Protein AF-A0A543AJY5-F1 (afdb_monomer)

Organism: NCBI:txid1027633

Radius of gyration: 15.19 Å; Cα contacts (8 Å, |Δi|>4): 9; chains: 1; bounding box: 34×20×43 Å

Solvent-accessible surface area (backbone atoms only — not comparable to full-atom values): 3316 Å² total; per-residue (Å²): 129,82,62,77,82,52,49,64,58,56,52,49,57,61,61,73,57,35,84,79,47,55,76,68,55,31,52,52,49,52,54,50,52,51,49,54,52,50,50,61,75,64,45,78,75,85,74,70,79,82,72,134

pLDDT: mean 79.52, std 15.82, range [45.16, 95.81]

Foldseek 3Di:
DPDPVCLVVVLCVLLVCLVVDDPVSSVVSVVVNVVVVVCVVPVPPPPPPPDD

Structure (mmCIF, N/CA/C/O backbone):
data_AF-A0A543AJY5-F1
#
_entry.id   AF-A0A543AJY5-F1
#
loop_
_atom_site.group_PDB
_atom_site.id
_atom_site.type_symbol
_atom_site.label_atom_id
_atom_site.label_alt_id
_atom_site.label_comp_id
_atom_site.label_asym_id
_atom_site.label_entity_id
_atom_site.label_seq_id
_atom_site.pdbx_PDB_ins_code
_atom_site.Cartn_x
_atom_site.Cartn_y
_atom_site.Cartn_z
_atom_site.occupancy
_atom_site.B_iso_or_equiv
_atom_site.auth_seq_id
_atom_site.auth_comp_id
_atom_site.auth_asym_id
_atom_site.auth_atom_id
_atom_site.pdbx_PDB_model_num
ATOM 1 N N . MET A 1 1 ? -0.699 0.962 -20.518 1.00 46.19 1 MET A N 1
ATOM 2 C CA . MET A 1 1 ? 0.089 0.677 -19.306 1.00 46.19 1 MET A CA 1
ATOM 3 C C . MET A 1 1 ? 0.136 1.969 -18.511 1.00 46.19 1 MET A C 1
ATOM 5 O O . MET A 1 1 ? 0.379 2.987 -19.154 1.00 46.19 1 MET A O 1
ATOM 9 N N . PRO A 1 2 ? -0.200 1.976 -17.210 1.00 52.41 2 PRO A N 1
ATOM 10 C CA . PRO A 1 2 ? 0.019 3.153 -16.370 1.00 52.41 2 PRO A CA 1
ATOM 11 C C . PRO A 1 2 ? 1.492 3.567 -16.457 1.00 52.41 2 PRO A C 1
ATOM 13 O O . PRO A 1 2 ? 2.365 2.715 -16.640 1.00 52.41 2 PRO A O 1
ATOM 16 N N . ASP A 1 3 ? 1.748 4.870 -16.415 1.00 61.88 3 ASP A N 1
ATOM 17 C CA . ASP A 1 3 ? 3.103 5.395 -16.50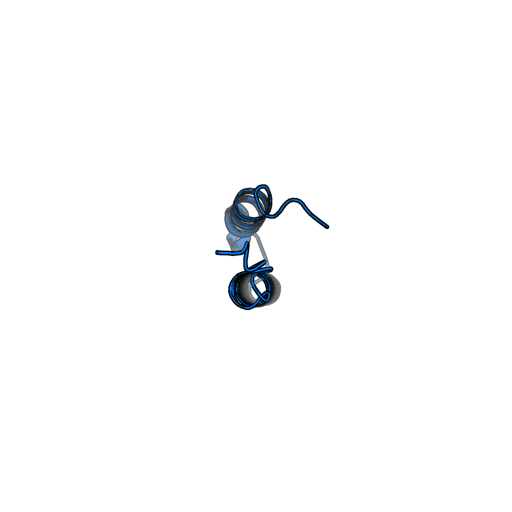3 1.00 61.88 3 ASP A CA 1
ATOM 18 C C . ASP A 1 3 ? 3.856 5.014 -15.223 1.00 61.88 3 ASP A C 1
ATOM 20 O O . ASP A 1 3 ? 3.550 5.493 -14.133 1.00 61.88 3 ASP A O 1
ATOM 24 N N . LEU A 1 4 ? 4.831 4.110 -15.336 1.00 61.53 4 LEU A N 1
ATOM 25 C CA . LEU A 1 4 ? 5.600 3.624 -14.186 1.00 61.53 4 LEU A CA 1
ATOM 26 C C . LEU A 1 4 ? 6.366 4.763 -13.488 1.00 61.53 4 LEU A C 1
ATOM 28 O O . LEU A 1 4 ? 6.775 4.609 -12.339 1.00 61.53 4 LEU A O 1
ATOM 32 N N . GLN A 1 5 ? 6.534 5.911 -14.156 1.00 66.12 5 GLN A N 1
ATOM 33 C CA . GLN A 1 5 ? 7.149 7.106 -13.583 1.00 66.12 5 GLN A CA 1
ATOM 34 C C . GLN A 1 5 ? 6.208 7.896 -12.659 1.00 66.12 5 GLN A C 1
ATOM 36 O O . GLN A 1 5 ? 6.706 8.615 -11.793 1.00 66.12 5 GLN A O 1
ATOM 41 N N . SER A 1 6 ? 4.879 7.768 -12.794 1.00 70.94 6 SER A N 1
ATOM 42 C CA . SER A 1 6 ? 3.916 8.424 -11.888 1.00 70.94 6 SER A CA 1
ATOM 43 C C . SER A 1 6 ? 3.643 7.611 -10.621 1.00 70.94 6 SER A C 1
ATOM 45 O O . SER A 1 6 ? 3.301 8.181 -9.583 1.00 70.94 6 SER A O 1
ATOM 47 N N . LEU A 1 7 ? 3.875 6.296 -10.674 1.00 71.75 7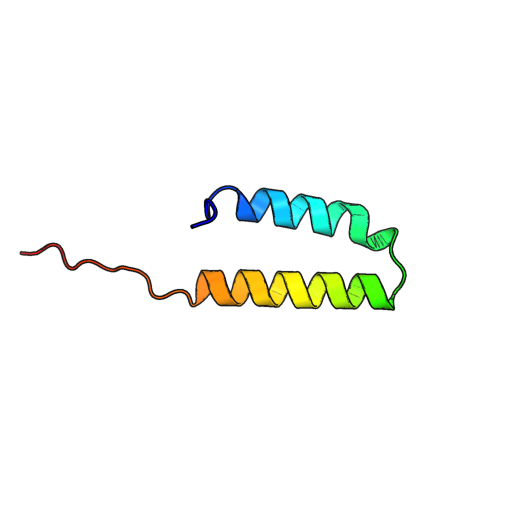 LEU A N 1
ATOM 48 C CA . LEU A 1 7 ? 3.590 5.362 -9.584 1.00 71.75 7 LEU A CA 1
ATOM 49 C C . LEU A 1 7 ? 4.241 5.743 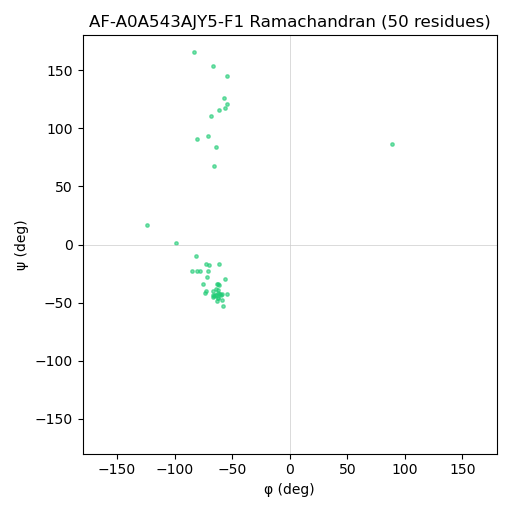-8.235 1.00 71.75 7 LEU A C 1
ATOM 51 O O . LEU A 1 7 ? 3.560 5.677 -7.211 1.00 71.75 7 LEU A O 1
ATOM 55 N N . PRO A 1 8 ? 5.516 6.190 -8.181 1.00 80.38 8 PRO A N 1
ATOM 56 C CA . PRO A 1 8 ? 6.138 6.603 -6.922 1.00 80.38 8 PRO A CA 1
ATOM 57 C C . PRO A 1 8 ? 5.450 7.807 -6.263 1.00 80.38 8 PRO A C 1
ATOM 59 O O . PRO A 1 8 ? 5.387 7.872 -5.036 1.00 80.38 8 PRO A O 1
ATOM 62 N N . ALA A 1 9 ? 4.922 8.747 -7.054 1.00 84.25 9 ALA A N 1
ATOM 63 C CA . ALA A 1 9 ? 4.214 9.918 -6.537 1.00 84.25 9 ALA A CA 1
ATOM 64 C C . ALA A 1 9 ? 2.822 9.543 -6.005 1.00 84.25 9 ALA A C 1
ATOM 66 O O . ALA A 1 9 ? 2.448 9.971 -4.917 1.00 84.25 9 ALA A O 1
ATOM 67 N N . GLU A 1 10 ? 2.098 8.683 -6.725 1.00 84.69 10 GLU A N 1
ATOM 68 C CA . GLU A 1 10 ? 0.786 8.169 -6.308 1.00 84.69 10 GLU A CA 1
ATOM 69 C C . GLU A 1 10 ? 0.876 7.321 -5.026 1.00 84.69 10 GLU A C 1
ATOM 71 O O . GLU A 1 10 ? 0.026 7.419 -4.140 1.00 84.69 10 GLU A O 1
ATOM 76 N N . ILE A 1 11 ? 1.933 6.512 -4.884 1.00 87.31 11 ILE A N 1
ATOM 77 C CA . ILE A 1 11 ? 2.200 5.752 -3.655 1.00 87.31 11 ILE A CA 1
ATOM 78 C C . ILE A 1 11 ? 2.531 6.695 -2.492 1.00 87.31 11 ILE A C 1
ATOM 80 O O . ILE A 1 11 ? 2.018 6.504 -1.390 1.00 87.31 11 ILE A O 1
ATOM 84 N N . ALA A 1 12 ? 3.357 7.719 -2.722 1.00 86.69 12 ALA A N 1
ATOM 85 C CA . ALA A 1 12 ? 3.707 8.690 -1.688 1.00 86.69 12 ALA A CA 1
ATOM 86 C C . ALA A 1 12 ? 2.483 9.475 -1.189 1.00 86.69 12 ALA A C 1
ATOM 88 O O . ALA A 1 12 ? 2.352 9.690 0.013 1.00 86.69 12 ALA A O 1
ATOM 89 N N . GLU A 1 13 ? 1.567 9.851 -2.085 1.00 88.44 13 GLU A N 1
ATOM 90 C CA . GLU A 1 13 ? 0.307 10.507 -1.723 1.00 88.44 13 GLU A CA 1
ATOM 91 C C . GLU A 1 13 ? -0.573 9.597 -0.853 1.00 88.44 13 GLU A C 1
ATOM 93 O O . GLU A 1 13 ? -1.034 10.018 0.205 1.00 88.44 13 GLU A O 1
ATOM 98 N N . ARG A 1 14 ? -0.731 8.321 -1.233 1.00 85.25 14 ARG A N 1
ATOM 99 C CA . ARG A 1 14 ? -1.522 7.338 -0.467 1.00 85.25 14 ARG A CA 1
ATOM 100 C C . ARG A 1 14 ? -0.959 7.053 0.925 1.00 85.25 14 ARG A C 1
ATOM 102 O O . ARG A 1 14 ? -1.725 6.788 1.845 1.00 85.25 14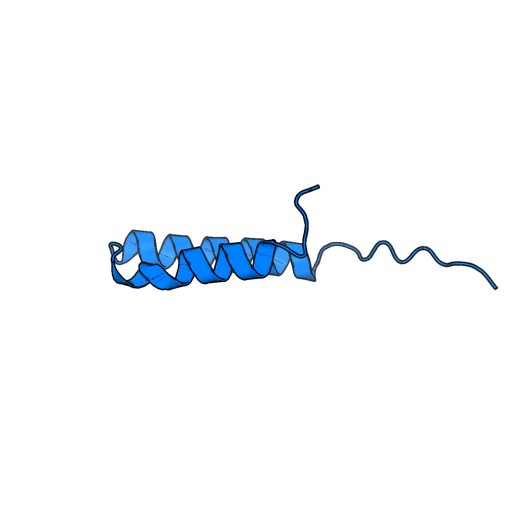 ARG A O 1
ATOM 109 N N . LEU A 1 15 ? 0.363 7.075 1.074 1.00 89.81 15 LEU A N 1
ATOM 110 C CA . LEU A 1 15 ? 1.027 6.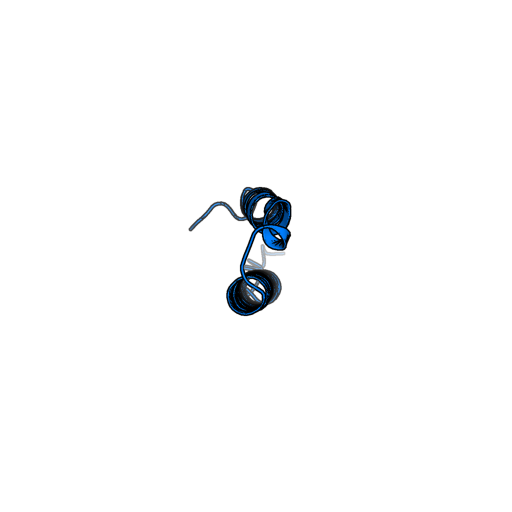880 2.364 1.00 89.81 15 LEU A CA 1
ATOM 111 C C . LEU A 1 15 ? 1.037 8.152 3.223 1.00 89.81 15 LEU A C 1
ATOM 113 O O . LEU A 1 15 ? 1.150 8.054 4.440 1.00 89.81 15 LEU A O 1
ATOM 117 N N . GLY A 1 16 ? 0.915 9.333 2.611 1.00 88.88 16 GLY A N 1
ATOM 118 C CA . GLY A 1 16 ? 0.981 10.622 3.302 1.00 88.88 16 GLY A CA 1
ATOM 119 C C . GLY A 1 16 ? -0.212 10.933 4.210 1.00 88.88 16 GLY A C 1
ATOM 120 O O . GLY A 1 16 ? -0.085 11.807 5.060 1.00 88.88 16 GLY A O 1
ATOM 121 N N . SER A 1 17 ? -1.335 10.232 4.040 1.00 87.88 17 SER A N 1
ATOM 122 C CA . SER A 1 17 ? -2.550 10.374 4.859 1.00 87.88 17 SER A CA 1
ATOM 123 C C . SER A 1 17 ? -2.992 9.055 5.502 1.00 87.88 17 SER A C 1
ATOM 125 O O . SER A 1 17 ? -4.158 8.889 5.861 1.00 87.88 17 SER A O 1
ATOM 127 N N . VAL A 1 18 ? -2.103 8.059 5.561 1.00 90.94 18 VAL A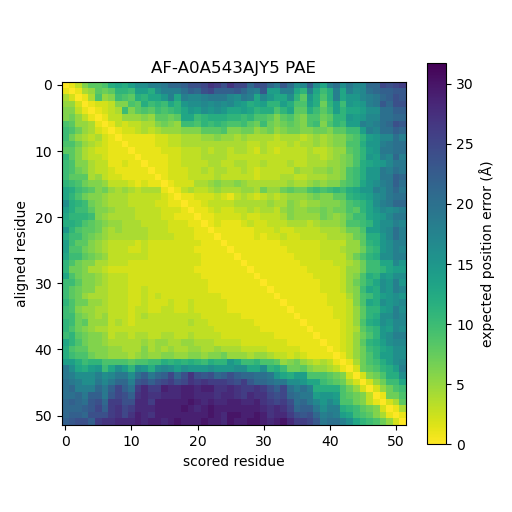 N 1
ATOM 128 C CA . VAL A 1 18 ? -2.459 6.706 6.019 1.00 90.94 18 VAL A CA 1
ATOM 129 C C . VAL A 1 18 ? -2.740 6.659 7.527 1.00 90.94 18 VAL A C 1
ATOM 131 O O . VAL A 1 18 ? -3.485 5.803 7.989 1.00 90.94 18 VAL A O 1
ATOM 134 N N . ASP A 1 19 ? -2.200 7.616 8.282 1.00 88.38 19 ASP A N 1
ATOM 135 C CA . ASP A 1 19 ? -2.390 7.786 9.723 1.00 88.38 19 ASP A CA 1
ATOM 136 C C . ASP A 1 19 ? -3.783 8.316 10.100 1.00 88.38 19 ASP A C 1
ATOM 138 O O . ASP A 1 19 ? -4.209 8.187 11.248 1.00 88.38 19 ASP A O 1
ATOM 142 N N . GLU A 1 20 ? -4.520 8.872 9.134 1.00 93.00 20 GLU A N 1
ATOM 143 C CA . GLU A 1 20 ? -5.910 9.305 9.316 1.00 93.00 20 GLU A CA 1
ATOM 144 C C . GLU A 1 20 ? -6.915 8.144 9.193 1.00 93.00 20 GLU A C 1
ATOM 146 O O . GLU A 1 20 ? -8.105 8.303 9.486 1.00 93.00 20 GLU A O 1
ATOM 151 N N . LEU A 1 21 ? -6.456 6.970 8.748 1.00 92.44 21 LEU A N 1
ATOM 152 C CA . LEU A 1 21 ? -7.290 5.795 8.530 1.00 92.44 21 LEU A CA 1
ATOM 153 C C . LEU A 1 21 ? -7.530 5.002 9.821 1.00 92.44 21 LEU A C 1
ATOM 155 O O . LEU A 1 21 ? -6.855 5.154 10.839 1.00 92.44 21 LE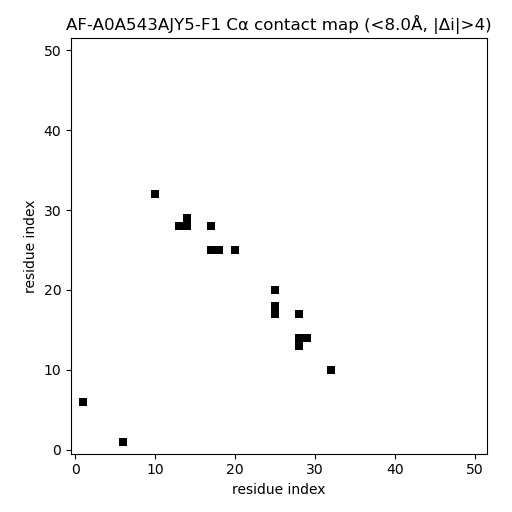U A O 1
ATOM 159 N N . SER A 1 22 ? -8.512 4.097 9.776 1.00 95.81 22 SER A N 1
ATOM 160 C CA . SER A 1 22 ? -8.635 3.088 10.826 1.00 95.81 22 SER A CA 1
ATOM 161 C C . SER A 1 22 ? -7.440 2.122 10.765 1.00 95.81 22 SER A C 1
ATOM 163 O O . SER A 1 22 ? -6.918 1.882 9.676 1.00 95.81 22 SER A O 1
ATOM 165 N N . PRO A 1 23 ? -7.041 1.473 11.875 1.00 93.56 23 PRO A N 1
ATOM 166 C CA . PRO A 1 23 ? -5.908 0.540 11.864 1.00 93.56 23 PRO A CA 1
ATOM 167 C C . PRO A 1 23 ? -6.039 -0.606 10.844 1.00 93.56 23 PRO A C 1
ATOM 169 O O . PRO A 1 23 ? -5.042 -1.115 10.340 1.00 93.56 23 PRO A O 1
ATOM 172 N N . ALA A 1 24 ? -7.271 -1.029 10.539 1.00 94.75 24 ALA A N 1
ATOM 173 C CA . ALA A 1 24 ? -7.522 -2.060 9.535 1.00 94.75 24 ALA A CA 1
ATOM 174 C C . ALA A 1 24 ? -7.298 -1.535 8.106 1.00 94.75 24 ALA A C 1
ATOM 176 O O . ALA A 1 24 ? -6.725 -2.237 7.275 1.00 94.75 24 ALA A O 1
ATOM 177 N N . ASP A 1 25 ? -7.718 -0.300 7.837 1.00 93.81 25 ASP A N 1
ATOM 178 C CA . ASP A 1 25 ? -7.568 0.344 6.530 1.00 93.81 25 ASP A CA 1
ATOM 179 C C . ASP A 1 25 ? -6.123 0.808 6.287 1.00 93.81 25 ASP A C 1
ATOM 181 O O . ASP A 1 25 ? -5.625 0.729 5.162 1.00 93.81 25 ASP A O 1
ATOM 185 N N . GLU A 1 26 ? -5.425 1.230 7.343 1.00 93.81 26 GLU A N 1
ATOM 186 C CA . GLU A 1 26 ? -3.988 1.506 7.332 1.00 93.81 26 GLU A CA 1
ATOM 187 C C . GLU A 1 26 ? -3.210 0.251 6.907 1.00 93.81 26 GLU A C 1
ATOM 189 O O . GLU A 1 26 ? -2.452 0.283 5.933 1.00 93.81 26 GLU A O 1
ATOM 194 N N . LEU A 1 27 ? -3.457 -0.885 7.574 1.00 94.88 27 LEU A N 1
ATOM 195 C CA . LEU A 1 27 ? -2.809 -2.155 7.244 1.00 94.88 27 LEU A CA 1
ATOM 196 C C . LEU A 1 27 ? -3.086 -2.575 5.793 1.00 94.88 27 LEU A C 1
ATOM 198 O O . LEU A 1 27 ? -2.154 -2.894 5.055 1.00 94.88 27 LEU A O 1
ATOM 202 N N . ALA A 1 28 ? -4.349 -2.512 5.365 1.00 94.00 28 ALA A N 1
ATOM 203 C CA . ALA A 1 28 ? -4.740 -2.850 3.998 1.00 94.00 28 ALA A CA 1
ATOM 204 C C . ALA A 1 28 ? -4.067 -1.936 2.956 1.00 94.00 28 ALA A C 1
ATOM 206 O O . ALA A 1 28 ? -3.714 -2.379 1.859 1.00 94.00 28 ALA A O 1
ATOM 207 N N . THR A 1 29 ? -3.858 -0.660 3.294 1.00 92.81 29 THR A N 1
ATOM 208 C CA . THR A 1 29 ? -3.168 0.295 2.422 1.00 92.81 29 THR A CA 1
ATOM 209 C C . THR A 1 29 ? -1.699 -0.075 2.249 1.00 92.81 29 THR A C 1
ATOM 211 O O . THR A 1 29 ? -1.226 -0.116 1.109 1.00 92.81 29 THR A O 1
ATOM 214 N N . TYR A 1 30 ? -0.994 -0.417 3.332 1.00 93.31 30 TYR A N 1
ATOM 215 C CA . TYR A 1 30 ? 0.396 -0.875 3.250 1.00 93.31 30 TYR A CA 1
ATOM 216 C C . TYR A 1 30 ? 0.540 -2.174 2.456 1.00 93.31 30 TYR A C 1
ATOM 218 O O . TYR A 1 30 ? 1.411 -2.259 1.591 1.00 93.31 30 TYR A O 1
ATOM 226 N N . GLU A 1 31 ? 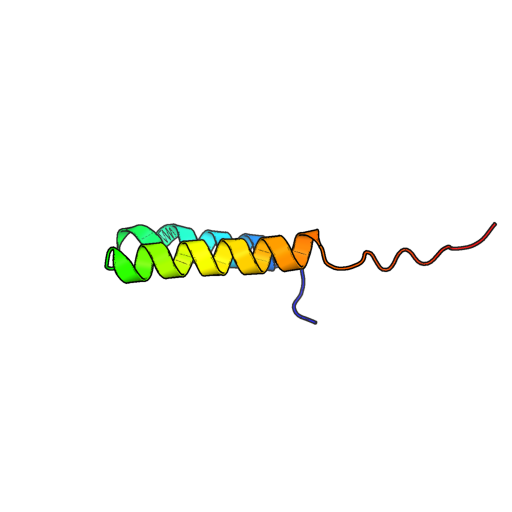-0.313 -3.170 2.707 1.00 95.50 31 GLU A N 1
ATOM 227 C CA . GLU A 1 31 ? -0.281 -4.449 1.985 1.00 95.50 31 GLU A CA 1
ATOM 228 C C . GLU A 1 31 ? -0.463 -4.246 0.480 1.00 95.50 31 GLU A C 1
ATOM 230 O O . GLU A 1 31 ? 0.263 -4.825 -0.332 1.00 95.50 31 GLU A O 1
ATOM 235 N N . ARG A 1 32 ? -1.390 -3.363 0.100 1.00 92.00 32 ARG A N 1
ATOM 236 C CA . ARG A 1 32 ? -1.642 -3.034 -1.300 1.00 92.00 32 ARG A CA 1
ATOM 237 C C . ARG A 1 32 ? -0.458 -2.320 -1.953 1.00 92.00 32 ARG A C 1
ATOM 239 O O . ARG A 1 32 ? -0.084 -2.680 -3.064 1.00 92.00 32 ARG A O 1
ATOM 246 N N . VAL A 1 33 ? 0.142 -1.340 -1.276 1.00 91.88 33 VAL A N 1
ATOM 247 C CA . VAL A 1 33 ? 1.350 -0.656 -1.773 1.00 91.88 33 VAL A CA 1
ATOM 248 C C . VAL A 1 33 ? 2.504 -1.646 -1.942 1.00 91.88 33 VAL A C 1
ATOM 250 O O . VAL A 1 33 ? 3.200 -1.619 -2.954 1.00 91.88 33 VAL A O 1
ATOM 253 N N . LEU A 1 34 ? 2.692 -2.555 -0.982 1.00 91.75 34 LEU A N 1
ATOM 254 C CA . LEU A 1 34 ? 3.739 -3.572 -1.048 1.00 91.75 34 LEU A CA 1
ATOM 255 C C . LEU A 1 34 ? 3.539 -4.516 -2.242 1.00 91.75 34 LEU A C 1
ATOM 257 O O . LEU A 1 34 ? 4.510 -4.839 -2.928 1.00 91.75 34 LEU A O 1
ATOM 261 N N . ALA A 1 35 ? 2.300 -4.935 -2.509 1.00 90.44 35 ALA A N 1
ATOM 262 C CA . ALA A 1 35 ? 1.969 -5.764 -3.664 1.00 90.44 35 ALA A CA 1
ATOM 263 C C . ALA A 1 35 ? 2.261 -5.037 -4.987 1.00 90.44 35 ALA A C 1
ATOM 265 O O . ALA A 1 35 ? 2.968 -5.583 -5.829 1.00 90.44 35 ALA A O 1
ATOM 266 N N . GLU A 1 36 ? 1.809 -3.787 -5.132 1.00 87.62 36 GLU A N 1
ATOM 267 C CA . GLU A 1 36 ? 2.033 -2.968 -6.335 1.00 87.62 36 GLU A CA 1
ATOM 268 C C . GLU A 1 36 ? 3.536 -2.754 -6.612 1.00 87.62 36 GLU A C 1
ATOM 270 O O . GLU A 1 36 ? 3.996 -2.917 -7.743 1.00 87.62 36 GLU A O 1
ATOM 275 N N . LEU A 1 37 ? 4.335 -2.468 -5.576 1.00 87.19 37 LEU A N 1
ATOM 276 C CA . LEU A 1 37 ? 5.793 -2.346 -5.707 1.00 87.19 37 LEU A CA 1
ATOM 277 C C . LEU A 1 37 ? 6.461 -3.678 -6.056 1.00 87.19 37 LEU A C 1
ATOM 279 O O . LEU A 1 37 ? 7.391 -3.713 -6.859 1.00 87.19 37 LEU A O 1
ATOM 283 N N . THR A 1 38 ? 5.996 -4.776 -5.461 1.00 87.88 38 THR A N 1
ATOM 284 C CA . THR A 1 38 ? 6.518 -6.117 -5.744 1.00 87.88 38 THR A CA 1
ATOM 285 C C . THR A 1 38 ? 6.247 -6.503 -7.192 1.00 87.88 38 THR A C 1
ATOM 287 O O . THR A 1 38 ? 7.142 -7.019 -7.856 1.00 87.88 38 THR A O 1
ATOM 290 N N . GLU A 1 39 ? 5.046 -6.237 -7.702 1.00 86.69 39 GLU A N 1
ATOM 291 C CA . GLU A 1 39 ? 4.708 -6.467 -9.105 1.00 86.69 39 GLU A CA 1
ATOM 292 C C . GLU A 1 39 ? 5.579 -5.627 -10.035 1.00 86.69 39 GLU A C 1
ATOM 294 O O . GLU A 1 39 ? 6.083 -6.153 -11.021 1.00 86.69 39 GLU A O 1
ATOM 299 N N . LEU A 1 40 ? 5.823 -4.357 -9.701 1.00 83.44 40 LEU A N 1
ATOM 300 C CA . LEU A 1 40 ? 6.666 -3.477 -10.508 1.00 83.44 40 LEU A CA 1
ATOM 301 C C . LEU A 1 40 ? 8.126 -3.943 -10.547 1.00 83.44 40 LEU A C 1
ATOM 303 O O . LEU A 1 40 ? 8.735 -3.964 -11.611 1.00 83.44 40 LEU A O 1
ATOM 307 N N . LEU A 1 41 ? 8.683 -4.341 -9.401 1.00 83.88 41 LEU A N 1
ATOM 308 C CA . LEU A 1 41 ? 10.069 -4.809 -9.298 1.00 83.88 41 LEU A CA 1
ATOM 309 C C . LEU A 1 41 ? 10.285 -6.192 -9.922 1.00 83.88 41 LEU A C 1
ATOM 311 O O . LEU A 1 41 ? 11.394 -6.499 -10.350 1.00 83.88 41 LEU A O 1
ATOM 315 N N . ASN A 1 42 ? 9.248 -7.032 -9.949 1.00 83.25 42 ASN A N 1
ATOM 316 C CA . ASN A 1 42 ? 9.294 -8.360 -10.564 1.00 83.25 42 ASN A CA 1
ATOM 317 C C . ASN A 1 42 ? 8.699 -8.387 -11.975 1.00 83.25 42 ASN A C 1
ATOM 319 O O . ASN A 1 42 ? 8.652 -9.458 -12.588 1.00 83.25 42 ASN A O 1
ATOM 323 N N . ALA A 1 43 ? 8.235 -7.246 -12.494 1.00 77.50 43 ALA A N 1
ATOM 324 C CA . ALA A 1 43 ? 7.820 -7.146 -13.878 1.00 77.50 43 ALA A CA 1
ATOM 325 C C . ALA A 1 43 ? 9.025 -7.557 -14.730 1.00 77.50 43 ALA A C 1
ATOM 327 O O . ALA A 1 43 ? 10.121 -7.032 -14.513 1.00 77.50 43 ALA A O 1
ATOM 328 N N . PRO A 1 44 ? 8.868 -8.528 -15.648 1.00 66.44 44 PRO A N 1
ATOM 329 C CA . PRO A 1 44 ? 9.964 -8.916 -16.511 1.00 66.44 44 PRO A CA 1
ATOM 330 C C . PRO A 1 44 ? 10.420 -7.656 -17.232 1.00 66.44 44 PRO A C 1
ATOM 332 O O . PRO A 1 44 ? 9.638 -7.043 -17.961 1.00 66.44 44 PRO A O 1
ATOM 335 N N . GLU A 1 45 ? 11.666 -7.247 -16.997 1.00 62.41 45 GLU A N 1
ATOM 336 C CA . GLU A 1 45 ? 12.275 -6.228 -17.829 1.00 62.41 45 GLU A CA 1
ATOM 337 C C . GLU A 1 45 ? 12.140 -6.743 -19.259 1.00 62.41 45 GLU A C 1
ATOM 339 O O . GLU A 1 45 ? 12.614 -7.841 -19.572 1.00 62.41 45 GLU A O 1
ATOM 344 N N . GLU A 1 46 ? 11.464 -5.989 -20.127 1.00 57.16 46 GLU A N 1
ATOM 345 C CA . GLU A 1 46 ? 11.585 -6.162 -21.571 1.00 57.16 46 GLU A CA 1
ATOM 346 C C . GLU A 1 46 ? 13.025 -5.784 -21.949 1.00 57.16 46 GLU A C 1
ATOM 348 O O . GLU A 1 46 ? 13.298 -4.782 -22.604 1.00 57.16 46 GLU A O 1
ATOM 353 N N . HIS A 1 47 ? 13.980 -6.598 -21.502 1.00 46.25 47 HIS A N 1
ATOM 354 C CA . HIS A 1 47 ? 15.308 -6.703 -22.046 1.00 46.25 47 HIS A CA 1
ATOM 355 C C . HIS A 1 47 ? 15.120 -7.221 -23.464 1.00 46.25 47 HIS A C 1
ATOM 357 O O . HIS A 1 47 ? 15.183 -8.418 -23.742 1.00 46.2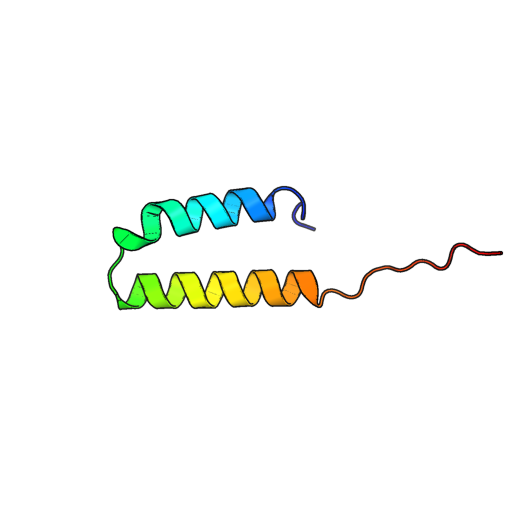5 47 HIS A O 1
ATOM 363 N N . ARG A 1 48 ? 14.845 -6.295 -24.380 1.00 49.28 48 ARG A N 1
ATOM 364 C CA . ARG A 1 48 ? 15.140 -6.501 -25.783 1.00 49.28 48 ARG A CA 1
ATOM 365 C C . ARG A 1 48 ? 16.657 -6.686 -25.853 1.00 49.28 48 ARG A C 1
ATOM 367 O O . ARG A 1 48 ? 17.382 -5.748 -25.521 1.00 49.28 48 ARG A O 1
ATOM 374 N N . PRO A 1 49 ? 17.168 -7.856 -26.261 1.00 52.06 49 PRO A N 1
ATOM 375 C CA . PRO A 1 49 ? 18.537 -7.919 -26.710 1.00 52.06 49 PRO A CA 1
ATOM 376 C C . PRO A 1 49 ? 18.550 -7.195 -28.059 1.00 52.06 49 PRO A C 1
ATOM 378 O O . PRO A 1 49 ? 18.213 -7.768 -29.091 1.00 52.06 49 PRO A O 1
ATOM 381 N N . GLU A 1 50 ? 18.855 -5.904 -28.054 1.00 53.56 50 GLU A N 1
ATOM 382 C CA . GLU A 1 50 ? 19.550 -5.314 -29.194 1.00 53.56 50 GLU A CA 1
ATOM 383 C C . GLU A 1 50 ? 21.014 -5.701 -28.939 1.00 53.56 50 GLU A C 1
ATOM 385 O O . GLU A 1 50 ? 21.650 -5.168 -28.043 1.00 53.56 50 GLU A O 1
ATOM 390 N N . GLY A 1 51 ? 21.508 -6.833 -29.432 1.00 57.66 51 GLY A N 1
ATOM 391 C CA . GLY A 1 51 ? 21.671 -7.081 -30.853 1.00 57.66 51 GLY A CA 1
ATOM 392 C C . GLY A 1 51 ? 23.057 -6.565 -31.240 1.00 57.66 51 GLY A C 1
ATOM 393 O O . GLY A 1 51 ? 23.151 -5.419 -31.654 1.00 57.66 51 GLY A O 1
ATOM 394 N N . GLU A 1 52 ? 24.063 -7.438 -31.078 1.00 45.16 52 GLU A N 1
ATOM 395 C CA . GLU A 1 52 ? 25.467 -7.357 -31.556 1.00 45.16 52 GLU A CA 1
ATOM 396 C C . GLU A 1 52 ? 26.434 -6.330 -30.933 1.00 45.16 52 GLU A C 1
ATOM 398 O O . GLU A 1 52 ? 26.235 -5.103 -31.045 1.00 45.16 52 GLU A O 1
#

Secondary structure (DSSP, 8-state):
---TTTHHHHHHHHHHTGGGS-HHHHHHHHHHHHHHHHHHHHSPP-------

Sequence (52 aa):
MPDLQSLPAEIAERLGSVDELSPADELATYERVLAELTELLNAPEEHRPEGE

Mean predicted aligned error: 8.68 Å